Protein AF-A0A822AN18-F1 (afdb_monomer)

Foldseek 3Di:
DDPPPPVQPFDFAADDDLLHGDPCRVDDPDPVVVVVCVVPGDTFRDKDWDWDDDPDPDPPPDPGDTPDIGRDPPPDALRSVLSHVVVVCVVCVVVVHHDPDDDDDPDVRVVVNVCVVVVVCVVPPPDPCVPDPPPDPPPD

Radius of gyration: 19.74 Å; Cα contacts (8 Å, |Δi|>4): 116; chains: 1; bounding box: 41×43×55 Å

Organism: NCBI:txid392032

Solvent-accessible surface area (backbone atoms only — not comparable to full-atom values): 9109 Å² total; per-residue (Å²): 135,84,80,79,81,71,86,69,78,79,40,66,37,60,63,59,60,72,50,32,66,52,80,71,71,92,66,76,93,49,68,67,60,52,52,50,45,73,74,69,53,67,72,14,89,42,71,51,74,44,69,45,76,80,86,69,88,63,86,69,77,84,70,71,41,78,74,47,75,40,33,34,86,79,77,76,50,32,68,22,53,46,43,29,51,53,48,51,51,53,55,34,45,79,70,74,41,82,80,90,77,86,86,78,71,95,46,69,45,56,52,49,25,48,38,65,74,67,40,75,37,77,85,49,62,98,65,65,71,91,76,51,94,68,83,75,78,75,82,126

Sequence (140 aa):
MTVLLTHSFVGLAPPLIDGVPITLHYQTDSFKKLCEWFSTEDRSHLINIHMILPITNMQIALNQLLLSALGTNNKSEAIDIIRRWIWIFKQSSLKKFRIVGFSTDGDPRHMRAMRLVTVFFATLPNIKSNSYTNAFHLKI

Mean predicted aligned error: 11.73 Å

Structure (mmCIF, N/CA/C/O backbone):
data_AF-A0A822AN18-F1
#
_entry.id   AF-A0A822AN18-F1
#
loop_
_atom_site.group_PDB
_atom_site.id
_atom_site.type_symbol
_atom_site.label_atom_id
_atom_site.label_alt_id
_atom_site.label_comp_id
_atom_site.label_asym_id
_atom_site.label_entity_id
_atom_site.label_seq_id
_atom_site.pdbx_PDB_ins_code
_atom_site.Cartn_x
_atom_site.Cartn_y
_atom_site.Cartn_z
_atom_site.occupancy
_atom_site.B_iso_or_equiv
_atom_site.auth_seq_id
_atom_site.auth_comp_id
_atom_site.auth_asym_id
_atom_site.auth_atom_id
_atom_site.pdbx_PDB_model_num
ATOM 1 N N . MET A 1 1 ? 22.254 -6.852 31.339 1.00 36.38 1 MET A N 1
ATOM 2 C CA . MET A 1 1 ? 21.116 -7.452 30.613 1.00 36.38 1 MET A CA 1
ATOM 3 C C . MET A 1 1 ? 20.414 -6.321 29.882 1.00 36.38 1 MET A C 1
ATOM 5 O O . MET A 1 1 ? 19.698 -5.548 30.501 1.00 36.38 1 MET A O 1
ATOM 9 N N . THR A 1 2 ? 20.767 -6.108 28.618 1.00 31.47 2 THR A N 1
ATOM 10 C CA . THR A 1 2 ? 20.357 -4.922 27.857 1.00 31.47 2 THR A CA 1
ATOM 11 C C . THR A 1 2 ? 18.976 -5.180 27.271 1.00 31.47 2 THR A C 1
ATOM 13 O O . THR A 1 2 ? 18.829 -6.022 26.389 1.00 31.47 2 THR A O 1
ATOM 16 N N . VAL A 1 3 ? 17.953 -4.502 27.791 1.00 37.44 3 VAL A N 1
ATOM 17 C CA . VAL A 1 3 ? 16.617 -4.504 27.188 1.00 37.44 3 VAL A CA 1
ATOM 18 C C . VAL A 1 3 ? 16.731 -3.755 25.864 1.00 37.44 3 VAL A C 1
ATOM 20 O O . VAL A 1 3 ? 16.836 -2.531 25.838 1.00 37.44 3 VAL A O 1
ATOM 23 N N . LEU A 1 4 ? 16.762 -4.496 24.756 1.00 35.06 4 LEU A N 1
ATOM 24 C CA . LEU A 1 4 ? 16.508 -3.939 23.434 1.00 35.06 4 LEU A CA 1
ATOM 25 C C . LEU A 1 4 ? 15.062 -3.435 23.435 1.00 35.06 4 LEU A C 1
ATOM 27 O O . LEU A 1 4 ? 14.127 -4.217 23.261 1.00 35.06 4 LEU A O 1
ATOM 31 N N . LEU A 1 5 ? 14.881 -2.131 23.656 1.00 37.47 5 LEU A N 1
ATOM 32 C CA . LEU A 1 5 ? 13.636 -1.425 23.364 1.00 37.47 5 LEU A CA 1
ATOM 33 C C . LEU A 1 5 ? 13.429 -1.461 21.846 1.00 37.47 5 LEU A C 1
ATOM 35 O O . LEU A 1 5 ? 13.756 -0.528 21.111 1.00 37.47 5 LEU A O 1
ATOM 39 N N . THR A 1 6 ? 12.921 -2.590 21.360 1.00 38.66 6 THR A N 1
ATOM 40 C CA . THR A 1 6 ? 12.323 -2.671 20.037 1.00 38.66 6 THR A CA 1
ATOM 41 C C . THR A 1 6 ? 11.062 -1.825 20.104 1.00 38.66 6 THR A C 1
ATOM 43 O O . THR A 1 6 ? 10.053 -2.220 20.684 1.00 38.66 6 THR A O 1
ATOM 46 N N . HIS A 1 7 ? 11.151 -0.612 19.558 1.00 35.25 7 HIS A N 1
ATOM 47 C CA . HIS A 1 7 ? 10.013 0.267 19.325 1.00 35.25 7 HIS A CA 1
ATOM 48 C C . HIS A 1 7 ? 9.125 -0.408 18.272 1.00 35.25 7 HIS A C 1
ATOM 50 O O . HIS A 1 7 ? 9.187 -0.109 17.082 1.00 35.25 7 HIS A O 1
ATOM 56 N N . SER A 1 8 ? 8.380 -1.423 18.698 1.00 41.28 8 SER A N 1
ATOM 57 C CA . SER A 1 8 ? 7.454 -2.159 17.858 1.00 41.28 8 SER A CA 1
ATOM 58 C C . SER A 1 8 ? 6.141 -1.392 17.849 1.00 41.28 8 SER A C 1
ATOM 60 O O . SER A 1 8 ? 5.436 -1.294 18.850 1.00 41.28 8 SER A O 1
ATOM 62 N N . PHE A 1 9 ? 5.818 -0.800 16.703 1.00 43.78 9 PHE A N 1
ATOM 63 C CA . PHE A 1 9 ? 4.482 -0.279 16.458 1.00 43.78 9 PHE A CA 1
ATOM 64 C C . PHE A 1 9 ? 3.549 -1.476 16.252 1.00 43.78 9 PHE A C 1
ATOM 66 O O . PHE A 1 9 ? 3.392 -1.967 15.137 1.00 43.78 9 PHE A O 1
ATOM 73 N N . VAL A 1 10 ? 2.957 -1.981 17.336 1.00 49.12 10 VAL A N 1
ATOM 74 C CA . VAL A 1 10 ? 1.874 -2.968 17.248 1.00 49.12 10 VAL A CA 1
ATOM 75 C C . VAL A 1 10 ? 0.594 -2.217 16.898 1.00 49.12 10 VAL A C 1
ATOM 77 O O . VAL A 1 10 ? -0.101 -1.693 17.764 1.00 49.12 10 VAL A O 1
ATOM 80 N N . GLY A 1 11 ? 0.332 -2.113 15.598 1.00 65.12 11 GLY A N 1
ATOM 81 C CA . GLY A 1 11 ? -0.912 -1.589 15.043 1.00 65.12 11 GLY A CA 1
ATOM 82 C C . GLY A 1 11 ? -1.819 -2.709 14.536 1.00 65.12 11 GLY A C 1
ATOM 83 O O . GLY A 1 11 ? -1.373 -3.826 14.260 1.00 65.12 11 GLY A O 1
ATOM 84 N N . LEU A 1 12 ? -3.102 -2.396 14.383 1.00 72.81 12 LEU A N 1
ATOM 85 C CA . LEU A 1 12 ? -4.047 -3.266 13.687 1.00 72.81 12 LEU A CA 1
ATOM 86 C C . LEU A 1 12 ? -3.803 -3.175 12.174 1.00 72.81 12 LEU A C 1
ATOM 88 O O . LEU A 1 12 ? -3.518 -2.092 11.651 1.00 72.81 12 LEU A O 1
ATOM 92 N N . ALA A 1 13 ? -3.890 -4.299 11.462 1.00 78.94 13 ALA A N 1
ATOM 93 C CA . ALA A 1 13 ? -3.851 -4.284 10.002 1.00 78.94 13 ALA A CA 1
ATOM 94 C C . ALA A 1 13 ? -5.234 -3.868 9.481 1.00 78.94 13 ALA A C 1
ATOM 96 O O . ALA A 1 13 ? -6.183 -4.623 9.675 1.00 78.94 13 ALA A O 1
ATOM 97 N N . PRO A 1 14 ? -5.392 -2.702 8.824 1.00 80.88 14 PRO A N 1
ATOM 98 C CA . PRO A 1 14 ? -6.692 -2.342 8.284 1.00 80.88 14 PRO A CA 1
ATOM 99 C C . PRO A 1 14 ? -7.103 -3.367 7.220 1.00 80.88 14 PRO A C 1
ATOM 101 O O . PRO A 1 14 ? -6.256 -3.784 6.418 1.00 80.88 14 PRO A O 1
ATOM 104 N N . PRO A 1 15 ? -8.389 -3.744 7.153 1.00 83.88 15 PRO A N 1
ATOM 105 C CA . PRO A 1 15 ? -8.880 -4.556 6.057 1.00 83.88 15 PRO A CA 1
ATOM 106 C C . PRO A 1 15 ? -8.597 -3.855 4.730 1.00 83.88 15 PRO A C 1
ATOM 108 O O . PRO A 1 15 ? -8.696 -2.628 4.595 1.00 83.88 15 PRO A O 1
ATOM 111 N N . LEU A 1 16 ? -8.220 -4.665 3.747 1.00 84.19 16 LEU A N 1
ATOM 112 C CA . LEU A 1 16 ? -7.915 -4.215 2.400 1.00 84.19 16 LEU A CA 1
ATOM 113 C C . LEU A 1 16 ? -9.070 -4.605 1.476 1.00 84.19 16 LEU A C 1
ATOM 115 O O . LEU A 1 16 ? -9.471 -5.766 1.452 1.00 84.19 16 LEU A O 1
ATOM 119 N N . ILE A 1 17 ? -9.559 -3.656 0.681 1.00 84.50 17 ILE A N 1
ATOM 120 C CA . ILE A 1 17 ? -10.447 -3.920 -0.455 1.00 84.50 17 ILE A CA 1
ATOM 121 C C . ILE A 1 17 ? -9.617 -3.702 -1.712 1.00 84.50 17 ILE A C 1
ATOM 123 O O . ILE A 1 17 ? -9.085 -2.612 -1.924 1.00 84.50 17 ILE A O 1
ATOM 127 N N . ASP A 1 18 ? -9.458 -4.754 -2.519 1.00 82.56 18 ASP A N 1
ATOM 128 C CA . ASP A 1 18 ? -8.651 -4.718 -3.744 1.00 82.56 18 ASP A CA 1
ATOM 129 C C . ASP A 1 18 ? -7.224 -4.184 -3.508 1.00 82.56 18 ASP A C 1
ATOM 131 O O . ASP A 1 18 ? -6.690 -3.386 -4.275 1.00 82.56 18 ASP A O 1
ATOM 135 N N . GLY A 1 19 ? -6.603 -4.595 -2.400 1.00 80.94 19 GLY A N 1
ATOM 136 C CA . GLY A 1 19 ? -5.254 -4.173 -2.018 1.00 80.94 19 GLY A CA 1
ATOM 137 C C . GLY A 1 19 ? -5.142 -2.760 -1.444 1.00 80.94 19 GLY A C 1
ATOM 138 O O . GLY A 1 19 ? -4.059 -2.388 -0.981 1.00 80.94 19 GLY A O 1
ATOM 139 N N . VAL A 1 20 ? -6.230 -1.991 -1.41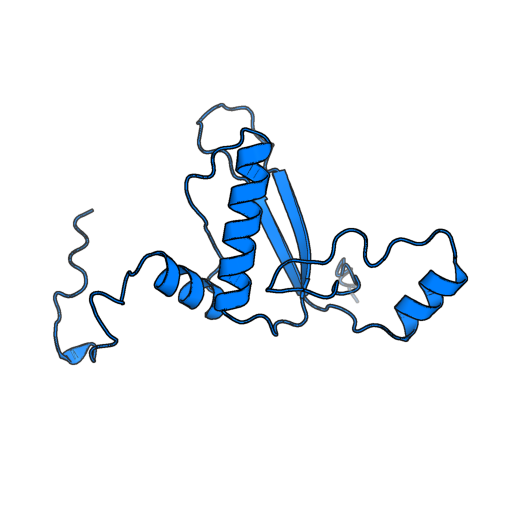3 1.00 85.75 20 VAL A N 1
ATOM 140 C CA . VAL A 1 20 ? -6.285 -0.630 -0.869 1.00 85.75 20 VAL A CA 1
ATOM 141 C C . VAL A 1 20 ? -6.883 -0.666 0.542 1.00 85.75 20 VAL A C 1
ATOM 143 O O . VAL A 1 20 ? -7.902 -1.322 0.752 1.00 85.75 20 VAL A O 1
ATOM 146 N N . PRO A 1 21 ? -6.283 0.018 1.530 1.00 83.19 21 PRO A N 1
ATOM 147 C CA . PRO A 1 21 ? -6.832 0.066 2.882 1.00 83.19 21 PRO A CA 1
ATOM 148 C C . PRO A 1 21 ? -8.172 0.801 2.924 1.00 83.19 21 PRO A C 1
ATOM 150 O O . PRO A 1 21 ? -8.328 1.872 2.329 1.00 83.19 21 PRO A O 1
ATOM 153 N N . ILE A 1 22 ? -9.124 0.261 3.689 1.00 85.50 22 ILE A N 1
ATOM 154 C CA . ILE A 1 22 ? -10.358 0.984 4.000 1.00 85.50 22 ILE A CA 1
ATOM 155 C C . ILE A 1 22 ? -10.001 2.201 4.856 1.00 85.50 22 ILE A C 1
ATOM 157 O O . ILE A 1 22 ? -9.422 2.093 5.939 1.00 85.50 22 ILE A O 1
ATOM 161 N N . THR A 1 23 ? -10.339 3.384 4.349 1.00 78.88 23 THR A N 1
ATOM 162 C CA . THR A 1 23 ? -10.059 4.649 5.031 1.00 78.88 23 THR A CA 1
ATOM 163 C C . THR A 1 23 ? -10.909 4.749 6.297 1.00 78.88 23 THR A C 1
ATOM 165 O O . THR A 1 23 ? -12.097 4.447 6.257 1.00 78.88 23 THR A O 1
ATOM 168 N N . LEU A 1 24 ? -10.297 5.165 7.412 1.00 78.31 24 LEU A N 1
ATOM 169 C CA . LEU A 1 24 ? -10.965 5.369 8.708 1.00 78.31 24 LEU A CA 1
ATOM 170 C C . LEU A 1 24 ? -11.625 4.109 9.304 1.00 78.31 24 LEU A C 1
ATOM 172 O O . LEU A 1 24 ? -12.540 4.218 10.114 1.00 78.31 24 LEU A O 1
ATOM 176 N N . HIS A 1 25 ? -11.146 2.910 8.949 1.00 84.00 25 HIS A N 1
ATOM 177 C CA . HIS A 1 25 ? -11.724 1.661 9.456 1.00 84.00 25 HIS A CA 1
ATOM 178 C C . HIS A 1 25 ? -11.708 1.570 10.994 1.00 84.00 25 HIS A C 1
ATOM 180 O O . HIS A 1 25 ? -12.728 1.272 11.612 1.00 84.00 25 HIS A O 1
ATOM 186 N N . TYR A 1 26 ? -10.575 1.909 11.615 1.00 82.25 26 TYR A N 1
ATOM 187 C CA . TYR A 1 26 ? -10.420 1.942 13.072 1.00 82.25 26 TYR A CA 1
ATOM 188 C C . TYR A 1 26 ? -10.654 3.348 13.651 1.00 82.25 26 TYR A C 1
ATOM 190 O O . TYR A 1 26 ? -9.857 3.838 14.449 1.00 82.25 26 TYR A O 1
ATOM 198 N N . GLN A 1 27 ? -11.729 4.027 13.238 1.00 85.81 27 GLN A N 1
ATOM 199 C CA . GLN A 1 27 ? -12.151 5.293 13.845 1.00 85.81 27 GLN A CA 1
ATOM 200 C C . GLN A 1 27 ? -13.286 5.060 14.851 1.00 85.81 2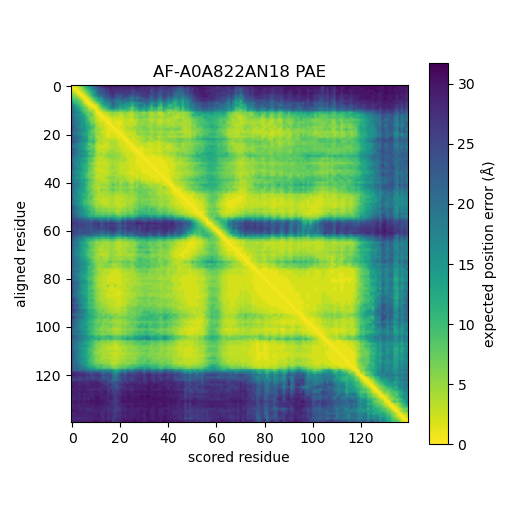7 GLN A C 1
ATOM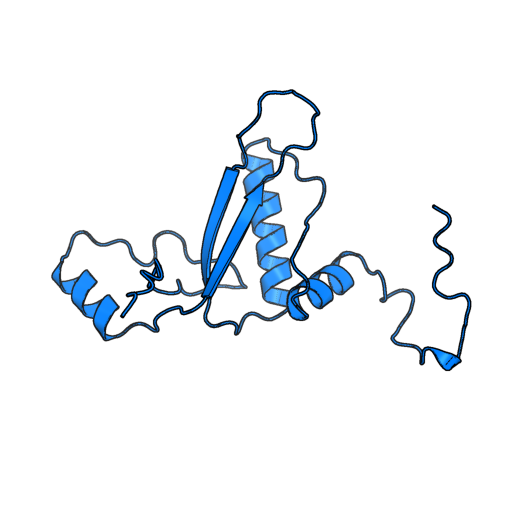 202 O O . GLN A 1 27 ? -14.337 4.507 14.522 1.00 85.81 27 GLN A O 1
ATOM 207 N N . THR A 1 28 ? -13.071 5.483 16.094 1.00 85.44 28 THR A N 1
ATOM 208 C CA . THR A 1 28 ? -14.060 5.402 17.173 1.00 85.44 28 THR A CA 1
ATOM 209 C C . THR A 1 28 ? -13.824 6.512 18.188 1.00 85.44 28 THR A C 1
ATOM 211 O O . THR A 1 28 ? -12.685 6.910 18.418 1.00 85.44 28 THR A O 1
ATOM 214 N N . ASP A 1 29 ? -14.896 6.981 18.811 1.00 90.56 29 ASP A N 1
ATOM 215 C CA . ASP A 1 29 ? -14.903 7.824 20.010 1.00 90.56 29 ASP A CA 1
ATOM 216 C C . ASP A 1 29 ? -15.128 7.003 21.299 1.00 90.56 29 ASP A C 1
ATOM 218 O O . ASP A 1 29 ? -14.986 7.509 22.409 1.00 90.56 29 ASP A O 1
ATOM 222 N N . SER A 1 30 ? -15.436 5.709 21.164 1.00 93.50 30 SER A N 1
ATOM 223 C CA . SER A 1 30 ? -15.678 4.788 22.275 1.00 93.50 30 SER A CA 1
ATOM 224 C C . SER A 1 30 ? -14.425 4.010 22.669 1.00 93.50 30 SER A C 1
ATOM 226 O O . SER A 1 30 ? -13.904 3.206 21.888 1.00 93.50 30 SER A O 1
ATOM 228 N N . PHE A 1 31 ? -14.006 4.168 23.929 1.00 90.06 31 PHE A N 1
ATOM 229 C CA . PHE A 1 31 ? -12.935 3.370 24.531 1.00 90.06 31 PHE A CA 1
ATOM 230 C C . PHE A 1 31 ? -13.268 1.872 24.556 1.00 90.06 31 PHE A C 1
ATOM 232 O O . PHE A 1 31 ? -12.406 1.041 24.290 1.00 90.06 31 PHE A O 1
ATOM 239 N N . LYS A 1 32 ? -14.536 1.511 24.793 1.00 93.44 32 LYS A N 1
ATOM 240 C CA . LYS A 1 32 ? -14.974 0.107 24.789 1.00 93.44 32 LYS A CA 1
ATOM 241 C C . LYS A 1 32 ? -14.719 -0.549 23.429 1.00 93.44 32 LYS A C 1
ATOM 243 O O . LYS A 1 32 ? -14.158 -1.637 23.375 1.00 93.44 32 LYS A O 1
ATOM 248 N N . LYS A 1 33 ? -15.066 0.145 22.342 1.00 88.25 33 LYS A N 1
ATOM 249 C CA . LYS A 1 33 ? -14.849 -0.341 20.972 1.00 88.25 33 LYS A CA 1
ATOM 250 C C . LYS A 1 33 ? -13.357 -0.479 20.644 1.00 88.25 33 LYS A C 1
ATOM 252 O O . LYS A 1 33 ? -12.957 -1.432 19.985 1.00 88.25 33 LYS A O 1
ATOM 257 N N . LEU A 1 34 ? -12.525 0.434 21.152 1.00 86.44 34 LEU A N 1
ATOM 258 C CA . LEU A 1 34 ? -11.069 0.333 21.037 1.00 86.44 34 LEU A CA 1
ATOM 259 C C . LEU A 1 34 ? -10.530 -0.930 21.733 1.00 86.44 34 LEU A C 1
ATOM 261 O O . LEU A 1 34 ? -9.713 -1.641 21.149 1.00 86.44 34 LEU A O 1
ATOM 265 N N . CYS A 1 35 ? -10.998 -1.227 22.951 1.00 88.75 35 CYS A N 1
ATOM 266 C CA . CYS A 1 35 ? -10.629 -2.453 23.664 1.00 88.75 35 CYS A CA 1
ATOM 267 C C . CYS A 1 35 ? -11.075 -3.708 22.910 1.00 88.75 35 CYS A C 1
ATOM 269 O O . CYS A 1 35 ? -10.288 -4.642 22.777 1.00 88.75 35 CYS A O 1
ATOM 271 N N . GLU A 1 36 ? -12.304 -3.716 22.386 1.00 90.56 36 GLU A N 1
ATOM 272 C CA . GLU A 1 36 ? -12.827 -4.827 21.585 1.00 90.56 36 GLU A CA 1
ATOM 273 C C . GLU A 1 36 ? -11.923 -5.113 20.382 1.00 90.56 36 GLU A C 1
ATOM 275 O O . GLU A 1 36 ? -11.480 -6.250 20.216 1.00 90.56 36 GLU A O 1
ATOM 280 N N . TRP A 1 37 ? -11.562 -4.092 19.598 1.00 88.50 37 TRP A N 1
ATOM 281 C CA . TRP A 1 37 ? -10.644 -4.259 18.470 1.00 88.50 37 TRP A CA 1
ATOM 282 C C . TRP A 1 37 ? -9.283 -4.801 18.899 1.00 88.50 37 TRP A C 1
ATOM 284 O O . TRP A 1 37 ? -8.770 -5.734 18.294 1.00 88.50 37 TRP A O 1
ATOM 294 N N . PHE A 1 38 ? -8.708 -4.279 19.981 1.00 85.88 38 PHE A N 1
ATOM 295 C CA . PHE A 1 38 ? -7.389 -4.717 20.442 1.00 85.88 38 PHE A CA 1
ATOM 296 C C . PHE A 1 38 ? -7.350 -6.183 20.914 1.00 85.88 38 PHE A C 1
ATOM 298 O O . PHE A 1 38 ? -6.282 -6.812 20.933 1.00 85.88 38 PHE A O 1
ATOM 305 N N . SER A 1 39 ? -8.506 -6.717 21.315 1.00 87.50 39 SER A N 1
ATOM 306 C CA . SER A 1 39 ? -8.676 -8.101 21.760 1.00 87.50 39 SER A CA 1
ATOM 307 C C . SER A 1 39 ? -9.080 -9.066 20.646 1.00 87.50 39 SER A C 1
ATOM 309 O O . SER A 1 39 ? -8.844 -10.261 20.799 1.00 87.50 39 SER A O 1
ATOM 311 N N . THR A 1 40 ? -9.701 -8.582 19.569 1.00 87.50 40 THR A N 1
ATOM 312 C CA . THR A 1 40 ? -10.333 -9.439 18.546 1.00 87.50 40 THR A CA 1
ATOM 313 C C . THR A 1 40 ? -9.671 -9.367 17.175 1.00 87.50 40 THR A C 1
ATOM 315 O O . THR A 1 40 ? -9.722 -10.345 16.435 1.00 87.50 40 THR A O 1
ATOM 318 N N . GLU A 1 41 ? -9.043 -8.245 16.834 1.00 86.06 41 GLU A N 1
ATOM 319 C CA . GLU A 1 41 ? -8.454 -8.026 15.515 1.00 86.06 41 GLU A CA 1
ATOM 320 C C . GLU A 1 41 ? -7.049 -8.631 15.409 1.00 86.06 41 GLU A C 1
ATOM 322 O O . GLU A 1 41 ? -6.262 -8.633 16.365 1.00 86.06 41 GLU A O 1
ATOM 327 N N . ASP A 1 42 ? -6.705 -9.090 14.204 1.00 78.81 42 ASP A N 1
ATOM 328 C CA . ASP A 1 42 ? -5.376 -9.613 13.908 1.00 78.81 42 ASP A CA 1
ATOM 329 C C . ASP A 1 42 ? -4.322 -8.506 14.045 1.00 78.81 42 ASP A C 1
ATOM 331 O O . ASP A 1 42 ? -4.338 -7.472 13.364 1.00 78.81 42 ASP A O 1
ATOM 335 N N . ARG A 1 43 ? -3.343 -8.751 14.917 1.00 81.00 43 ARG A N 1
ATOM 336 C CA . ARG A 1 43 ? -2.217 -7.837 15.102 1.00 81.00 43 ARG A CA 1
ATOM 337 C C . ARG A 1 43 ? -1.280 -7.922 13.913 1.00 81.00 43 ARG A C 1
ATOM 339 O O . ARG A 1 43 ? -0.846 -9.000 13.506 1.00 81.00 43 ARG A O 1
ATOM 346 N N . SER A 1 44 ? -0.912 -6.761 13.390 1.00 81.06 44 SER A N 1
ATOM 347 C CA . SER A 1 44 ? 0.093 -6.696 12.348 1.00 81.06 44 SER A CA 1
ATOM 348 C C . SER A 1 44 ? 1.493 -6.768 12.940 1.00 81.06 44 SER A C 1
ATOM 350 O O . SER A 1 44 ? 1.853 -5.955 13.788 1.00 81.06 44 SER A O 1
ATOM 352 N N . HIS A 1 45 ? 2.310 -7.698 12.449 1.00 81.69 45 HIS A N 1
ATOM 353 C CA . HIS A 1 45 ? 3.730 -7.783 12.812 1.00 81.69 45 HIS A CA 1
ATOM 354 C C . HIS A 1 45 ? 4.647 -7.040 11.837 1.00 81.69 45 HIS A C 1
ATOM 356 O O . HIS A 1 45 ? 5.812 -6.804 12.144 1.00 81.69 45 HIS A O 1
ATOM 362 N N . LEU A 1 46 ? 4.128 -6.671 10.664 1.00 83.62 46 LEU A N 1
ATOM 363 C CA . LEU A 1 46 ? 4.851 -5.931 9.637 1.00 83.62 46 LEU A CA 1
ATOM 364 C C . LEU A 1 46 ? 4.093 -4.657 9.279 1.00 83.62 46 LEU A C 1
ATOM 366 O O . LEU A 1 46 ? 2.870 -4.586 9.406 1.00 83.62 46 LEU A O 1
ATOM 370 N N . ILE A 1 47 ? 4.816 -3.654 8.796 1.00 84.44 47 ILE A N 1
ATOM 371 C CA . ILE A 1 47 ? 4.235 -2.414 8.290 1.00 84.44 47 ILE A CA 1
ATOM 372 C C . ILE A 1 47 ? 4.737 -2.221 6.866 1.00 84.44 47 ILE A C 1
ATOM 374 O O . ILE A 1 47 ? 5.938 -2.263 6.613 1.00 84.44 47 ILE A O 1
ATOM 378 N N . ASN A 1 48 ? 3.814 -2.008 5.934 1.00 85.50 48 ASN A N 1
ATOM 379 C CA . ASN A 1 48 ? 4.139 -1.555 4.593 1.00 85.50 48 ASN A CA 1
ATOM 380 C C . ASN A 1 48 ? 4.113 -0.021 4.572 1.00 85.50 48 ASN A C 1
ATOM 382 O O . ASN A 1 48 ? 3.082 0.589 4.873 1.00 85.50 48 ASN A O 1
ATOM 386 N N . ILE A 1 49 ? 5.255 0.583 4.252 1.00 87.19 49 ILE A N 1
ATOM 387 C CA . ILE A 1 49 ? 5.465 2.029 4.249 1.00 87.19 49 ILE A CA 1
ATOM 388 C C . ILE A 1 49 ? 5.621 2.494 2.803 1.00 87.19 49 ILE A C 1
ATOM 390 O O . ILE A 1 49 ? 6.507 2.039 2.084 1.00 87.19 49 ILE A O 1
ATOM 394 N N . HIS A 1 50 ? 4.799 3.458 2.396 1.00 87.81 50 HIS A N 1
ATOM 395 C CA . HIS A 1 50 ? 4.918 4.129 1.107 1.00 87.81 50 HIS A CA 1
ATOM 396 C C . HIS A 1 50 ? 5.355 5.574 1.335 1.00 87.81 50 HIS A C 1
ATOM 398 O O . HIS A 1 50 ? 4.691 6.325 2.054 1.00 87.81 50 HIS A O 1
ATOM 404 N N . MET A 1 51 ? 6.449 5.977 0.694 1.00 88.88 51 MET A N 1
ATOM 405 C CA . MET A 1 51 ? 7.011 7.324 0.801 1.00 88.88 51 MET A CA 1
ATOM 406 C C . MET A 1 51 ? 7.126 7.971 -0.579 1.00 88.88 51 MET A C 1
ATOM 408 O O . MET A 1 51 ? 7.331 7.281 -1.577 1.00 88.88 51 MET A O 1
ATOM 412 N N . ILE A 1 52 ? 7.020 9.299 -0.633 1.00 86.06 52 ILE A N 1
ATOM 413 C CA . ILE A 1 52 ? 7.413 10.088 -1.804 1.00 86.06 52 ILE A CA 1
ATOM 414 C C . ILE A 1 52 ? 8.836 10.577 -1.602 1.00 86.06 52 ILE A C 1
ATOM 416 O O . ILE A 1 52 ? 9.140 11.243 -0.612 1.00 86.06 52 ILE A O 1
ATOM 420 N N . LEU A 1 53 ? 9.667 10.300 -2.602 1.00 85.62 53 LEU A N 1
ATOM 421 C CA . LEU A 1 53 ? 10.989 10.882 -2.743 1.00 85.62 53 LEU A CA 1
ATOM 422 C C . LEU A 1 53 ? 10.968 11.916 -3.886 1.00 85.62 53 LEU A C 1
ATOM 424 O O . LEU A 1 53 ? 10.711 11.538 -5.032 1.00 85.62 53 LEU A O 1
ATOM 428 N N . PRO A 1 54 ? 11.202 13.212 -3.606 1.00 82.75 54 PRO A N 1
ATOM 429 C CA . PRO A 1 54 ? 11.361 14.228 -4.645 1.00 82.75 54 PRO A CA 1
ATOM 430 C C . PRO A 1 54 ? 12.593 13.955 -5.524 1.00 82.75 54 PRO A C 1
ATOM 432 O O . PRO A 1 54 ? 13.618 13.500 -5.029 1.00 82.75 54 PRO A O 1
ATOM 435 N N . ILE A 1 55 ? 12.505 14.263 -6.823 1.00 77.06 55 ILE A N 1
ATOM 436 C CA . ILE A 1 55 ? 13.584 14.010 -7.807 1.00 77.06 55 ILE A CA 1
ATOM 437 C C . ILE A 1 55 ? 14.404 15.271 -8.109 1.00 77.06 55 ILE A C 1
ATOM 439 O O . ILE A 1 55 ? 15.515 15.201 -8.625 1.00 77.06 55 ILE A O 1
ATOM 443 N N . THR A 1 56 ? 13.879 16.450 -7.787 1.00 71.19 56 THR A N 1
ATOM 444 C CA . THR A 1 56 ? 14.596 17.712 -7.978 1.00 71.19 56 THR A CA 1
ATOM 445 C C . THR A 1 56 ? 15.706 17.886 -6.944 1.00 71.19 56 THR A C 1
ATOM 447 O O . THR A 1 56 ? 15.438 17.839 -5.748 1.00 71.19 56 THR A O 1
ATOM 450 N N . ASN A 1 57 ? 16.913 18.209 -7.424 1.00 58.84 57 ASN A N 1
ATOM 451 C CA . ASN A 1 57 ? 18.135 18.554 -6.673 1.00 58.84 57 ASN A CA 1
ATOM 452 C C . ASN A 1 57 ? 18.038 19.823 -5.798 1.00 58.84 57 ASN A C 1
ATOM 454 O O . ASN A 1 57 ? 19.059 20.425 -5.464 1.00 58.84 57 ASN A O 1
ATOM 458 N N . MET A 1 58 ? 16.839 20.279 -5.429 1.00 57.34 58 MET A N 1
ATOM 459 C CA . MET A 1 58 ? 16.751 21.381 -4.481 1.00 57.34 58 MET A CA 1
ATOM 460 C C . MET A 1 58 ? 17.264 20.883 -3.134 1.00 57.34 58 MET A C 1
ATOM 462 O O . MET A 1 58 ? 16.661 20.007 -2.523 1.00 57.34 58 MET A O 1
ATOM 466 N N . GLN A 1 59 ? 18.369 21.480 -2.680 1.00 49.78 59 GLN A N 1
ATOM 467 C CA . GLN A 1 59 ? 19.023 21.321 -1.373 1.00 49.78 59 GLN A CA 1
ATOM 468 C C . GLN A 1 59 ? 18.116 21.667 -0.173 1.00 49.78 59 GLN A C 1
ATOM 470 O O . GLN A 1 59 ? 18.599 21.910 0.930 1.00 49.78 59 GLN A O 1
ATOM 475 N N . ILE A 1 60 ? 16.796 21.658 -0.355 1.00 54.94 60 ILE A N 1
ATOM 476 C CA . ILE A 1 60 ? 15.830 21.510 0.723 1.00 54.94 60 ILE A CA 1
ATOM 477 C C . ILE A 1 60 ? 15.888 20.036 1.119 1.00 54.94 60 ILE A C 1
ATOM 479 O O . ILE A 1 60 ? 15.073 19.202 0.721 1.00 54.94 60 ILE A O 1
ATOM 483 N N . ALA A 1 61 ? 16.942 19.711 1.860 1.00 49.78 61 ALA A N 1
ATOM 484 C CA . ALA A 1 61 ? 17.022 18.483 2.612 1.00 49.78 61 ALA A CA 1
ATOM 485 C C . ALA A 1 61 ? 15.691 18.282 3.367 1.00 49.78 61 ALA A C 1
ATOM 487 O O . ALA A 1 61 ? 15.141 19.238 3.908 1.00 49.78 61 ALA A O 1
ATOM 488 N N . LEU A 1 62 ? 15.222 17.032 3.434 1.00 52.34 62 LEU A N 1
ATOM 489 C CA . LEU A 1 62 ? 14.312 16.525 4.478 1.00 52.34 62 LEU A CA 1
ATOM 490 C C . LEU A 1 62 ? 12.794 16.486 4.261 1.00 52.34 62 LEU A C 1
ATOM 492 O O . LEU A 1 62 ? 12.096 16.268 5.241 1.00 52.34 62 LEU A O 1
ATOM 496 N N . ASN A 1 63 ? 12.243 16.522 3.047 1.00 61.59 63 ASN A N 1
ATOM 497 C CA . ASN A 1 63 ? 10.802 16.239 2.901 1.00 61.59 63 ASN A CA 1
ATOM 498 C C . ASN A 1 63 ? 10.525 14.929 2.155 1.00 61.59 63 ASN A C 1
ATOM 500 O O . ASN A 1 63 ? 9.810 14.906 1.153 1.00 61.59 63 ASN A O 1
ATOM 504 N N . GLN A 1 64 ? 11.078 13.820 2.664 1.00 71.19 64 GLN A N 1
ATOM 505 C CA . GLN A 1 64 ? 10.494 12.504 2.391 1.00 71.19 64 GLN A CA 1
ATOM 506 C C . GLN A 1 64 ? 9.101 12.493 3.019 1.00 71.19 64 GLN A C 1
ATOM 508 O O . GLN A 1 64 ? 8.957 12.555 4.239 1.00 71.19 64 GLN A O 1
ATOM 513 N N . LEU A 1 65 ? 8.069 12.481 2.181 1.00 81.06 65 LEU A N 1
ATOM 514 C CA . LEU A 1 65 ? 6.696 12.524 2.662 1.00 81.06 65 LEU A CA 1
ATOM 515 C C . LEU A 1 65 ? 6.181 11.099 2.822 1.00 81.06 65 LEU A C 1
ATOM 517 O O . LEU A 1 65 ? 6.089 10.355 1.843 1.00 81.06 65 LEU A O 1
ATOM 521 N N . LEU A 1 66 ? 5.795 10.735 4.043 1.00 85.00 66 LEU A N 1
ATOM 522 C CA . LEU A 1 66 ? 5.036 9.515 4.280 1.00 85.00 66 LEU A CA 1
ATOM 523 C C . LEU A 1 66 ? 3.660 9.647 3.615 1.00 85.00 66 LEU A C 1
ATOM 525 O O . LEU A 1 66 ? 2.848 10.480 4.011 1.00 85.00 66 LEU A O 1
ATOM 529 N N . LEU A 1 67 ? 3.389 8.816 2.608 1.00 82.75 67 LEU A N 1
ATOM 530 C CA . LEU A 1 67 ? 2.072 8.744 1.971 1.00 82.75 67 LEU A CA 1
ATOM 531 C C . LEU A 1 67 ? 1.108 7.879 2.768 1.00 82.75 67 LEU A C 1
ATOM 533 O O . LEU A 1 67 ? -0.065 8.211 2.912 1.00 82.75 67 LEU A O 1
ATOM 537 N N . SER A 1 68 ? 1.592 6.718 3.201 1.00 82.81 68 SER A N 1
ATOM 538 C CA . SER A 1 68 ? 0.811 5.765 3.980 1.00 82.81 68 SER A CA 1
ATOM 539 C C . SER A 1 68 ? 1.731 4.787 4.696 1.00 82.81 68 SER A C 1
ATOM 541 O O . SER A 1 68 ? 2.762 4.385 4.159 1.00 82.81 68 SER A O 1
ATOM 543 N N . ALA A 1 69 ? 1.323 4.385 5.894 1.00 84.00 69 ALA A N 1
ATOM 544 C CA . ALA A 1 69 ? 1.888 3.269 6.633 1.00 84.00 69 ALA A CA 1
ATOM 545 C C . ALA A 1 69 ? 0.728 2.353 7.017 1.00 84.00 69 ALA A C 1
ATOM 547 O O . ALA A 1 69 ? -0.255 2.811 7.598 1.00 84.00 69 ALA A O 1
ATOM 548 N N . LEU A 1 70 ? 0.810 1.084 6.632 1.00 82.94 70 LEU A N 1
ATOM 549 C CA . LEU A 1 70 ? -0.284 0.130 6.777 1.00 82.94 70 LEU A CA 1
ATOM 550 C C . LEU A 1 70 ? 0.244 -1.136 7.430 1.00 82.94 70 LEU A C 1
ATOM 552 O O . LEU A 1 70 ? 1.228 -1.703 6.956 1.00 82.94 70 LEU A O 1
ATOM 556 N N . GLY A 1 71 ? -0.435 -1.606 8.475 1.00 83.56 71 GLY A N 1
ATOM 557 C CA . GLY A 1 71 ? -0.209 -2.957 8.967 1.00 83.56 71 GLY A CA 1
ATOM 558 C C . GLY A 1 71 ? -0.482 -3.973 7.854 1.00 83.56 71 GLY A C 1
ATOM 559 O O . GLY A 1 71 ? -1.451 -3.842 7.108 1.00 83.56 71 GLY A O 1
ATOM 560 N N . THR A 1 72 ? 0.389 -4.966 7.713 1.00 82.69 72 THR A N 1
ATOM 561 C CA . THR A 1 72 ? 0.218 -6.084 6.796 1.00 82.69 72 THR A CA 1
ATOM 562 C C . THR A 1 72 ? 0.510 -7.412 7.486 1.00 82.69 72 THR A C 1
ATOM 564 O O . THR A 1 72 ? 1.513 -7.584 8.176 1.00 82.69 72 THR A O 1
ATOM 567 N N . ASN A 1 73 ? -0.348 -8.394 7.223 1.00 81.88 73 ASN A N 1
ATOM 568 C CA . ASN A 1 73 ? -0.126 -9.800 7.564 1.00 81.88 73 ASN A CA 1
ATOM 569 C C . 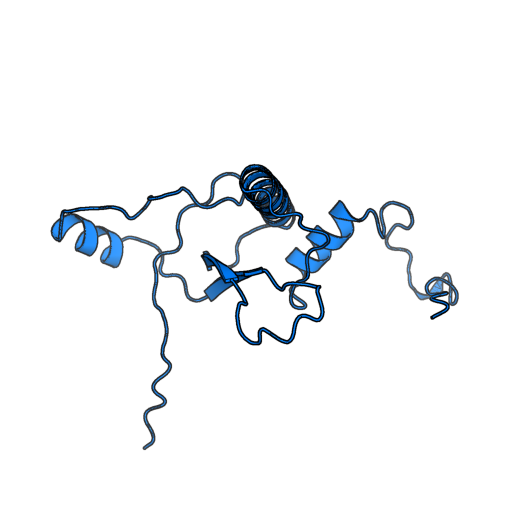ASN A 1 73 ? 0.648 -10.552 6.468 1.00 81.88 73 ASN A C 1
ATOM 571 O O . ASN A 1 73 ? 0.714 -11.779 6.478 1.00 81.88 73 ASN A O 1
ATOM 575 N N . ASN A 1 74 ? 1.211 -9.817 5.505 1.00 77.69 74 ASN A N 1
ATOM 576 C CA . ASN A 1 74 ? 1.997 -10.358 4.411 1.00 77.69 74 ASN A CA 1
ATOM 577 C C . ASN A 1 74 ? 1.220 -11.294 3.464 1.00 77.69 74 ASN A C 1
ATOM 579 O O . ASN A 1 74 ? 1.840 -12.113 2.793 1.00 77.69 74 ASN A O 1
ATOM 583 N N . LYS A 1 75 ? -0.112 -11.179 3.382 1.00 82.81 75 LYS A N 1
ATOM 584 C CA . LYS A 1 75 ? -0.952 -12.000 2.487 1.00 82.81 75 LYS A CA 1
ATOM 585 C C . LYS A 1 75 ? -1.348 -11.305 1.176 1.00 82.81 75 LYS A C 1
ATOM 587 O O . LYS A 1 75 ? -2.087 -11.883 0.393 1.00 82.81 75 LYS A O 1
ATOM 592 N N . SER A 1 76 ? -0.901 -10.067 0.937 1.00 83.81 76 SER A N 1
ATOM 593 C CA . SER A 1 76 ? -1.213 -9.350 -0.310 1.00 83.81 76 SER A CA 1
ATOM 594 C C . SER A 1 76 ? -0.552 -10.015 -1.515 1.00 83.81 76 SER A C 1
ATOM 596 O O . SER A 1 76 ? 0.654 -10.269 -1.492 1.00 83.81 76 SER A O 1
ATOM 598 N N . GLU A 1 77 ? -1.316 -10.208 -2.586 1.00 89.69 77 GLU A N 1
ATOM 599 C CA . GLU A 1 77 ? -0.810 -10.725 -3.853 1.00 89.69 77 GLU A CA 1
ATOM 600 C C . GLU A 1 77 ? -0.265 -9.603 -4.746 1.00 89.69 77 GLU A C 1
ATOM 602 O O . GLU A 1 77 ? -0.495 -8.410 -4.525 1.00 89.69 77 GLU A O 1
ATOM 607 N N . ALA A 1 78 ? 0.445 -9.978 -5.813 1.00 89.56 78 ALA A N 1
ATOM 608 C CA . ALA A 1 78 ? 0.989 -9.007 -6.766 1.00 89.56 78 ALA A CA 1
ATOM 609 C C . ALA A 1 78 ? -0.101 -8.095 -7.363 1.00 89.56 78 ALA A C 1
ATOM 611 O O . ALA A 1 78 ? 0.132 -6.905 -7.556 1.00 89.56 78 ALA A O 1
ATOM 612 N N . ILE A 1 79 ? -1.303 -8.623 -7.614 1.00 88.19 79 ILE A N 1
ATOM 613 C CA . ILE A 1 79 ? -2.420 -7.834 -8.150 1.00 88.19 79 ILE A CA 1
ATOM 614 C C . ILE A 1 79 ? -2.911 -6.764 -7.164 1.00 88.19 79 ILE A C 1
ATOM 616 O O . ILE A 1 79 ? -3.223 -5.648 -7.578 1.00 88.19 79 ILE A O 1
ATOM 620 N N . ASP A 1 80 ? -2.913 -7.065 -5.865 1.00 89.38 80 ASP A N 1
ATOM 621 C CA . ASP A 1 80 ? -3.300 -6.128 -4.807 1.00 89.38 80 ASP A CA 1
ATOM 622 C C . ASP A 1 80 ? -2.300 -4.975 -4.704 1.00 89.38 80 ASP A C 1
ATOM 624 O O . ASP A 1 80 ? -2.679 -3.816 -4.536 1.00 89.38 80 ASP A O 1
ATOM 628 N N . ILE A 1 81 ? -1.010 -5.283 -4.866 1.00 89.75 81 ILE A N 1
ATOM 629 C CA . ILE A 1 81 ? 0.063 -4.284 -4.919 1.00 89.75 81 ILE A CA 1
ATOM 630 C C . ILE A 1 81 ? -0.138 -3.349 -6.120 1.00 89.75 81 ILE A C 1
ATOM 632 O O . ILE A 1 81 ? -0.081 -2.130 -5.963 1.00 89.75 81 ILE A O 1
ATOM 636 N N . ILE A 1 82 ? -0.440 -3.894 -7.304 1.00 89.75 82 ILE A N 1
ATOM 637 C CA . ILE A 1 82 ? -0.692 -3.098 -8.518 1.00 89.75 82 ILE A CA 1
ATOM 638 C C . ILE A 1 82 ? -1.893 -2.171 -8.323 1.00 89.75 82 ILE A C 1
ATOM 640 O O . ILE A 1 82 ? -1.811 -0.975 -8.607 1.00 89.75 82 ILE A O 1
ATOM 644 N N . ARG A 1 83 ? -3.006 -2.701 -7.807 1.00 88.62 83 ARG A N 1
ATOM 645 C CA . ARG A 1 83 ? -4.217 -1.918 -7.516 1.00 88.62 83 ARG A CA 1
ATOM 646 C C . ARG A 1 83 ? -3.923 -0.779 -6.543 1.00 88.62 83 ARG A C 1
ATOM 648 O O . ARG A 1 83 ? -4.355 0.352 -6.771 1.00 88.62 83 ARG A O 1
ATOM 655 N N . ARG A 1 84 ? -3.103 -1.038 -5.521 1.00 88.94 84 ARG A N 1
ATOM 656 C CA . ARG A 1 84 ? -2.621 -0.009 -4.595 1.00 88.94 84 ARG A CA 1
ATOM 657 C C . ARG A 1 84 ? -1.782 1.058 -5.292 1.00 88.94 84 ARG A C 1
ATOM 659 O O . ARG A 1 84 ? -2.011 2.239 -5.050 1.00 88.94 84 ARG A O 1
ATOM 666 N N . TRP A 1 85 ? -0.850 0.688 -6.169 1.00 89.50 85 TRP A N 1
ATOM 667 C CA . TRP A 1 85 ? -0.057 1.664 -6.928 1.00 89.50 85 TRP A CA 1
ATOM 668 C C .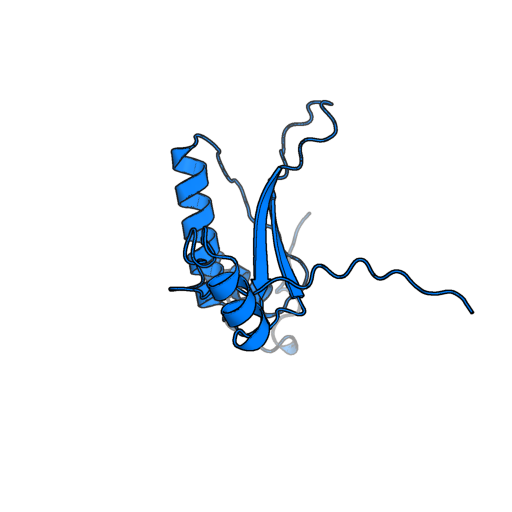 TRP A 1 85 ? -0.922 2.536 -7.836 1.00 89.50 85 TRP A C 1
ATOM 670 O O . TRP A 1 85 ? -0.735 3.750 -7.860 1.00 89.50 85 TRP A O 1
ATOM 680 N N . ILE A 1 86 ? -1.910 1.950 -8.521 1.00 88.19 86 ILE A N 1
ATOM 681 C CA . ILE A 1 86 ? -2.884 2.696 -9.334 1.00 88.19 86 ILE A CA 1
ATOM 682 C C . ILE A 1 86 ? -3.662 3.685 -8.461 1.00 88.19 86 ILE A C 1
ATOM 684 O O . ILE A 1 86 ? -3.833 4.847 -8.837 1.00 88.19 86 ILE A O 1
ATOM 688 N N . TRP A 1 87 ? -4.108 3.251 -7.280 1.00 88.38 87 TRP A N 1
ATOM 689 C CA . TRP A 1 87 ? -4.801 4.123 -6.338 1.00 88.38 87 TRP A CA 1
ATOM 690 C C . TRP A 1 87 ? -3.907 5.276 -5.866 1.00 88.38 87 TRP A C 1
ATOM 692 O O . TRP A 1 87 ? -4.327 6.430 -5.953 1.00 88.38 87 TRP A O 1
ATOM 702 N N . ILE A 1 88 ? -2.666 4.993 -5.447 1.00 87.56 88 ILE A N 1
ATOM 703 C CA . ILE A 1 88 ? -1.686 6.014 -5.038 1.00 87.56 88 ILE A CA 1
ATOM 704 C C . ILE A 1 88 ? -1.465 7.010 -6.180 1.00 87.56 88 ILE A C 1
ATOM 706 O O . ILE A 1 88 ? -1.579 8.215 -5.974 1.00 87.56 88 ILE A O 1
ATOM 710 N N . PHE A 1 89 ? -1.231 6.515 -7.397 1.00 87.81 89 PHE A N 1
ATOM 711 C CA . PHE A 1 89 ? -1.049 7.340 -8.588 1.00 87.81 89 PHE A CA 1
ATOM 712 C C . PHE A 1 89 ? -2.234 8.282 -8.828 1.00 87.81 89 PHE A C 1
ATOM 714 O O . PHE A 1 89 ? -2.048 9.489 -8.998 1.00 87.81 89 PHE A O 1
ATOM 721 N N . LYS A 1 90 ? -3.462 7.753 -8.771 1.00 85.38 90 LYS A N 1
ATOM 722 C CA . LYS A 1 90 ? -4.691 8.537 -8.943 1.00 85.38 90 LYS A CA 1
ATOM 723 C C . LYS A 1 90 ? -4.838 9.606 -7.856 1.00 85.38 90 LYS A C 1
ATOM 725 O O . LYS A 1 90 ? -5.112 10.760 -8.176 1.00 85.38 90 LYS A O 1
ATOM 730 N N . GLN A 1 91 ? -4.624 9.252 -6.588 1.00 86.50 91 GLN A N 1
ATOM 731 C CA . GLN A 1 91 ? -4.731 10.190 -5.464 1.00 86.50 91 GLN A CA 1
ATOM 732 C C . GLN A 1 91 ? -3.664 11.289 -5.509 1.00 86.50 91 GLN A C 1
ATOM 734 O O . GLN A 1 91 ? -3.960 12.450 -5.224 1.00 86.50 91 GLN A O 1
ATOM 739 N N . SER A 1 92 ? -2.434 10.953 -5.898 1.00 85.00 92 SER A N 1
ATOM 740 C CA . SER A 1 92 ? -1.360 11.928 -6.092 1.00 85.00 92 SER A CA 1
ATOM 741 C C . SER A 1 92 ? -1.677 12.893 -7.232 1.00 85.00 92 SER A C 1
ATOM 743 O O . SER A 1 92 ? -1.528 14.103 -7.059 1.00 85.00 92 SER A O 1
ATOM 745 N N . SER A 1 93 ? -2.198 12.386 -8.354 1.00 83.62 93 SER A N 1
ATOM 746 C CA . SER A 1 93 ? -2.591 13.210 -9.502 1.00 83.62 93 SER A CA 1
ATOM 747 C C . SER A 1 93 ? -3.682 14.227 -9.145 1.00 83.62 93 SER A C 1
ATOM 749 O O . SER A 1 93 ? -3.539 15.405 -9.473 1.00 83.62 93 SER A O 1
ATOM 751 N N . LEU A 1 94 ?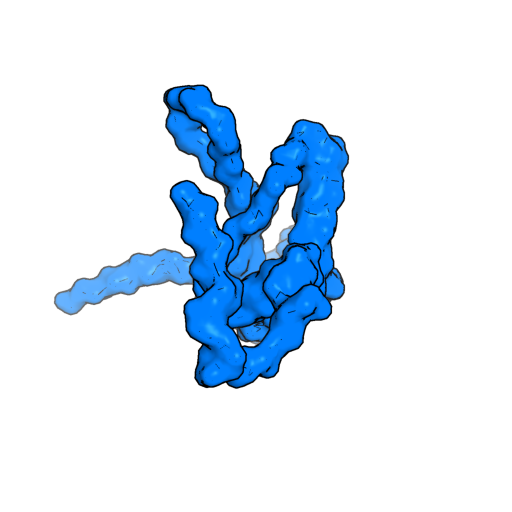 -4.709 13.820 -8.384 1.00 86.44 94 LEU A N 1
ATOM 752 C CA . LEU A 1 94 ? -5.756 14.728 -7.882 1.00 86.44 94 LEU A CA 1
ATOM 753 C C . LEU A 1 94 ? -5.190 15.871 -7.025 1.00 86.44 94 LEU A C 1
ATOM 755 O O . LEU A 1 94 ? -5.712 16.983 -7.036 1.00 86.44 94 LEU A O 1
ATOM 759 N N . LYS A 1 95 ? -4.091 15.612 -6.313 1.00 84.94 95 LYS A N 1
ATOM 760 C CA . LYS A 1 95 ? -3.379 16.584 -5.472 1.00 84.94 95 LYS A CA 1
ATOM 761 C C . LYS A 1 95 ? -2.274 17.339 -6.222 1.00 84.94 95 LYS A C 1
ATOM 763 O O . LYS A 1 95 ? -1.465 18.008 -5.590 1.00 84.94 95 LYS A O 1
ATOM 768 N N . LYS A 1 96 ? -2.239 17.248 -7.558 1.00 85.50 96 LYS A N 1
ATOM 769 C CA . LYS A 1 96 ? -1.240 17.883 -8.439 1.00 85.50 96 LYS A CA 1
ATOM 770 C C . LYS A 1 96 ? 0.202 17.401 -8.209 1.00 85.50 96 LYS A C 1
ATOM 772 O O . LYS A 1 96 ? 1.145 18.074 -8.614 1.00 85.50 96 LYS A O 1
ATOM 777 N N . PHE A 1 97 ? 0.385 16.214 -7.624 1.00 81.50 97 PHE A N 1
ATOM 778 C CA . PHE A 1 97 ? 1.679 15.535 -7.563 1.00 81.50 97 PHE A CA 1
ATOM 779 C C . PHE A 1 97 ? 1.829 14.579 -8.745 1.00 81.50 97 PHE A C 1
ATOM 781 O O . PHE A 1 97 ? 0.995 13.697 -8.963 1.00 81.50 97 PHE A O 1
ATOM 788 N N . ARG A 1 98 ? 2.927 14.718 -9.491 1.00 83.50 98 ARG A N 1
ATOM 789 C CA . ARG A 1 98 ? 3.274 13.804 -10.581 1.00 83.50 98 ARG A CA 1
ATOM 790 C C . ARG A 1 98 ? 4.219 12.720 -10.071 1.00 83.50 98 ARG A C 1
ATOM 792 O O . ARG A 1 98 ? 5.371 13.004 -9.759 1.00 83.50 98 ARG A O 1
ATOM 799 N N . ILE A 1 99 ? 3.744 11.479 -10.038 1.00 83.56 99 ILE A N 1
ATOM 800 C CA . ILE A 1 99 ? 4.596 10.306 -9.812 1.00 83.56 99 ILE A CA 1
ATOM 801 C C . ILE A 1 99 ? 5.231 9.917 -11.147 1.00 83.56 99 ILE A C 1
ATOM 803 O O . ILE A 1 99 ? 4.526 9.754 -12.141 1.00 83.56 99 ILE A O 1
ATOM 807 N N . VAL A 1 100 ? 6.557 9.781 -11.173 1.00 83.81 100 VAL A N 1
ATOM 808 C CA . VAL A 1 100 ? 7.297 9.362 -12.379 1.00 83.81 100 VAL A CA 1
ATOM 809 C C . VAL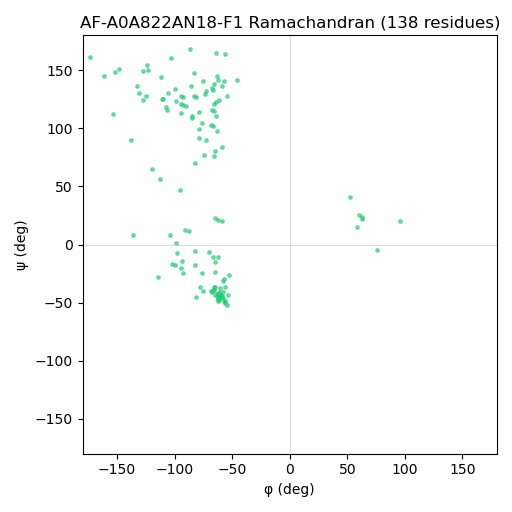 A 1 100 ? 7.726 7.896 -12.342 1.00 83.81 100 VAL A C 1
ATOM 811 O O . VAL A 1 100 ? 8.056 7.336 -13.380 1.00 83.81 100 VAL A O 1
ATOM 814 N N . GLY A 1 101 ? 7.716 7.270 -11.166 1.00 85.50 101 GLY A N 1
ATOM 815 C CA . GLY A 1 101 ? 8.107 5.879 -10.991 1.00 85.50 101 GLY A CA 1
ATOM 816 C C . GLY A 1 101 ? 7.842 5.387 -9.574 1.00 85.50 101 GLY A C 1
ATOM 817 O O . GLY A 1 101 ? 7.673 6.184 -8.650 1.00 85.50 101 GLY A O 1
ATOM 818 N N . PHE A 1 102 ? 7.806 4.067 -9.426 1.00 88.19 102 PHE A N 1
ATOM 819 C CA . PHE A 1 102 ? 7.748 3.382 -8.140 1.00 88.19 102 PHE A CA 1
ATOM 820 C C . PHE A 1 102 ? 9.067 2.648 -7.908 1.00 88.19 102 PHE A C 1
ATOM 822 O O . PHE A 1 102 ? 9.655 2.109 -8.843 1.00 88.19 102 PHE A O 1
ATOM 829 N N . SER A 1 103 ? 9.499 2.608 -6.653 1.00 88.50 103 SER A N 1
ATOM 830 C CA . SER A 1 103 ? 10.616 1.791 -6.191 1.00 88.50 103 SER A CA 1
ATOM 831 C C . SER A 1 103 ? 10.149 0.955 -5.004 1.00 88.50 103 SER A C 1
ATOM 833 O O . SER A 1 103 ? 9.243 1.360 -4.274 1.00 88.50 103 SER A O 1
ATOM 835 N N . THR A 1 104 ? 10.721 -0.229 -4.843 1.00 88.81 104 THR A N 1
ATOM 836 C CA . THR A 1 104 ? 10.345 -1.200 -3.812 1.00 88.81 104 THR A CA 1
ATOM 837 C C . THR A 1 104 ? 11.576 -1.984 -3.403 1.00 88.81 104 THR A C 1
ATOM 839 O O . THR A 1 104 ? 12.480 -2.194 -4.209 1.00 88.81 104 THR A O 1
ATOM 842 N N . ASP A 1 105 ? 11.577 -2.433 -2.153 1.00 79.56 105 ASP A N 1
ATOM 843 C CA . ASP A 1 105 ? 12.546 -3.403 -1.658 1.00 79.56 105 ASP A CA 1
ATOM 844 C C . ASP A 1 105 ? 12.376 -4.751 -2.388 1.00 79.56 105 ASP A C 1
ATOM 846 O O . ASP A 1 105 ? 11.355 -4.982 -3.047 1.00 79.56 105 ASP A O 1
ATOM 850 N N . GLY A 1 106 ? 13.362 -5.641 -2.289 1.00 81.56 106 GLY A N 1
ATOM 851 C CA . GLY A 1 106 ? 13.469 -6.917 -3.012 1.00 81.56 106 GLY A CA 1
ATOM 852 C C . GLY A 1 106 ? 12.399 -7.971 -2.691 1.00 81.56 106 GLY A C 1
ATOM 853 O O . GLY A 1 106 ? 12.626 -9.161 -2.904 1.00 81.56 106 GLY A O 1
ATOM 854 N N . ASP A 1 107 ? 11.233 -7.571 -2.183 1.00 86.94 107 ASP A N 1
ATOM 855 C CA . ASP A 1 107 ? 10.108 -8.454 -1.923 1.00 86.94 107 ASP A CA 1
ATOM 856 C C . ASP A 1 107 ? 9.608 -9.112 -3.228 1.00 86.94 107 ASP A C 1
ATOM 858 O O . ASP A 1 107 ? 9.209 -8.411 -4.169 1.00 86.94 107 ASP A O 1
ATOM 862 N N . PRO A 1 108 ? 9.547 -10.456 -3.304 1.00 88.94 108 PRO A N 1
ATOM 863 C CA . PRO A 1 108 ? 9.184 -11.159 -4.532 1.00 88.94 108 PRO A CA 1
ATOM 864 C C . PRO A 1 108 ? 7.822 -10.776 -5.118 1.00 88.94 108 PRO A C 1
ATOM 866 O O . PRO A 1 108 ? 7.640 -10.828 -6.336 1.00 88.94 108 PRO A O 1
ATOM 869 N N . ARG A 1 109 ? 6.848 -10.373 -4.291 1.00 89.56 109 ARG A N 1
ATOM 870 C CA . ARG A 1 109 ? 5.506 -10.006 -4.774 1.00 89.56 109 ARG A CA 1
ATOM 871 C C . ARG A 1 109 ? 5.506 -8.619 -5.382 1.00 89.56 109 ARG A C 1
ATOM 873 O O . ARG A 1 109 ? 4.848 -8.413 -6.399 1.00 89.56 109 ARG A O 1
ATOM 880 N N . HIS A 1 110 ? 6.283 -7.703 -4.815 1.00 89.69 110 HIS A N 1
ATOM 881 C CA . HIS A 1 110 ? 6.492 -6.390 -5.406 1.00 89.69 110 HIS A CA 1
ATOM 882 C C . HIS A 1 110 ? 7.307 -6.488 -6.699 1.00 89.69 110 HIS A C 1
ATOM 884 O O . HIS A 1 110 ? 6.929 -5.872 -7.692 1.00 89.69 110 HIS A O 1
ATOM 890 N N . MET A 1 111 ? 8.338 -7.339 -6.752 1.00 89.12 111 MET A N 1
ATOM 891 C CA . MET A 1 111 ? 9.054 -7.629 -8.002 1.00 89.12 111 MET A CA 1
ATOM 892 C C . MET A 1 111 ? 8.131 -8.247 -9.062 1.00 89.12 111 MET A C 1
ATOM 894 O O . MET A 1 111 ? 8.176 -7.868 -10.234 1.00 89.12 111 MET A O 1
ATOM 898 N N . ARG A 1 112 ? 7.237 -9.164 -8.665 1.00 89.06 112 ARG A N 1
ATOM 899 C CA . ARG A 1 112 ? 6.209 -9.722 -9.558 1.00 89.06 112 ARG A CA 1
ATOM 900 C C . ARG A 1 112 ? 5.233 -8.644 -10.039 1.00 89.06 112 ARG A C 1
ATOM 902 O O . ARG A 1 112 ? 4.912 -8.624 -11.223 1.00 89.06 112 ARG A O 1
ATOM 909 N N . ALA A 1 113 ? 4.791 -7.747 -9.160 1.00 89.50 113 ALA A N 1
ATOM 910 C CA . ALA A 1 113 ? 3.945 -6.610 -9.514 1.00 89.50 113 ALA A CA 1
ATOM 911 C C . ALA A 1 113 ? 4.648 -5.669 -10.505 1.00 89.50 113 ALA A C 1
ATOM 913 O O . ALA A 1 113 ? 4.068 -5.343 -11.540 1.00 89.50 113 ALA A O 1
ATOM 914 N N . MET A 1 114 ? 5.915 -5.312 -10.250 1.00 88.56 114 MET A N 1
ATOM 915 C CA . MET A 1 114 ? 6.743 -4.530 -11.174 1.00 88.56 114 MET A CA 1
ATOM 916 C C . MET A 1 114 ? 6.786 -5.194 -12.542 1.00 88.56 114 MET A C 1
ATOM 918 O O . MET A 1 114 ? 6.439 -4.557 -13.527 1.00 88.56 114 MET A O 1
ATOM 922 N N . ARG A 1 115 ? 7.127 -6.487 -12.596 1.00 85.31 115 ARG A N 1
ATOM 923 C CA . ARG A 1 115 ? 7.175 -7.279 -13.832 1.00 85.31 115 ARG A CA 1
ATOM 924 C C . ARG A 1 115 ? 5.869 -7.234 -14.625 1.00 85.31 115 ARG A C 1
ATOM 926 O O . ARG A 1 115 ? 5.912 -7.143 -15.850 1.00 85.31 115 ARG A O 1
ATOM 933 N N . LEU A 1 116 ? 4.728 -7.360 -13.948 1.00 85.38 116 LEU A N 1
ATOM 934 C CA . LEU A 1 116 ? 3.414 -7.342 -14.594 1.00 85.38 116 LEU A CA 1
ATOM 935 C C . LEU A 1 116 ? 3.089 -5.958 -15.171 1.00 85.38 116 LEU A C 1
ATOM 937 O O . LEU A 1 116 ? 2.572 -5.876 -16.280 1.00 85.38 116 LEU A O 1
ATOM 941 N N . VAL A 1 117 ? 3.420 -4.884 -14.449 1.00 82.69 117 VAL A N 1
ATOM 942 C CA . VAL A 1 117 ? 3.122 -3.499 -14.856 1.00 82.69 117 VAL A CA 1
ATOM 943 C C . VAL A 1 117 ? 4.047 -3.009 -15.966 1.00 82.69 117 VAL A C 1
ATOM 945 O O . VAL A 1 117 ? 3.598 -2.332 -16.886 1.00 82.69 117 VAL A O 1
ATOM 948 N N . THR A 1 118 ? 5.335 -3.342 -15.903 1.00 77.69 118 THR A N 1
ATOM 949 C CA . THR A 1 118 ? 6.330 -2.907 -16.894 1.00 77.69 118 THR A CA 1
ATOM 950 C C . THR A 1 118 ? 6.347 -3.777 -18.146 1.00 77.69 118 THR A C 1
ATOM 952 O O . THR A 1 118 ? 7.078 -3.470 -19.083 1.00 77.69 118 THR A O 1
ATOM 955 N N . VAL A 1 119 ? 5.579 -4.878 -18.172 1.00 67.44 119 VAL A N 1
ATOM 956 C CA . VAL A 1 119 ? 5.565 -5.860 -19.273 1.00 67.44 119 VAL A CA 1
ATOM 957 C C . VAL A 1 119 ? 6.965 -6.463 -19.516 1.00 67.44 119 VAL A C 1
ATOM 959 O O . VAL A 1 119 ? 7.191 -7.148 -20.509 1.00 67.44 119 VAL A O 1
ATOM 962 N N . PHE A 1 120 ? 7.901 -6.290 -18.572 1.00 51.59 120 PHE A N 1
ATOM 963 C CA . PHE A 1 120 ? 9.344 -6.546 -18.725 1.00 51.59 120 PHE A CA 1
ATOM 964 C C . PHE A 1 120 ? 9.693 -8.016 -19.022 1.00 51.59 120 PHE A C 1
ATOM 966 O O . PHE A 1 120 ? 10.806 -8.328 -19.421 1.00 51.59 120 PHE A O 1
ATOM 973 N N . PHE A 1 121 ? 8.719 -8.920 -18.887 1.00 42.75 121 PHE A N 1
ATOM 974 C CA . PHE A 1 121 ? 8.798 -10.314 -19.332 1.00 42.75 121 PHE A CA 1
ATOM 975 C C . PHE A 1 121 ? 7.528 -10.809 -20.053 1.00 42.75 121 PHE A C 1
ATOM 977 O O . PHE A 1 121 ? 7.393 -12.005 -20.298 1.00 42.75 121 PHE A O 1
ATOM 984 N N . ALA A 1 122 ? 6.548 -9.954 -20.363 1.00 46.59 122 ALA A N 1
ATOM 985 C CA . ALA A 1 122 ? 5.451 -10.393 -21.236 1.00 46.59 122 ALA A CA 1
ATOM 986 C C . ALA A 1 122 ? 5.911 -10.433 -22.704 1.00 46.59 122 ALA A C 1
ATOM 988 O O . ALA A 1 122 ? 5.394 -11.219 -23.489 1.00 46.59 122 ALA A O 1
ATOM 989 N N . THR A 1 123 ? 6.940 -9.653 -23.047 1.00 47.22 123 THR A N 1
ATOM 990 C CA . THR A 1 123 ? 7.676 -9.759 -24.316 1.00 47.22 123 THR A CA 1
ATOM 991 C C . THR A 1 123 ? 8.747 -10.857 -24.307 1.00 47.22 123 THR A C 1
ATOM 993 O O . THR A 1 123 ? 9.170 -11.296 -25.371 1.00 47.22 123 THR A O 1
ATOM 996 N N . LEU A 1 124 ? 9.167 -11.334 -23.129 1.00 48.09 124 LEU A N 1
ATOM 997 C CA . LEU A 1 124 ? 10.148 -12.410 -22.947 1.00 48.09 124 LEU A CA 1
ATOM 998 C C . LEU A 1 124 ? 9.673 -13.346 -21.820 1.00 48.09 124 LEU A C 1
ATOM 1000 O O . LEU A 1 124 ? 9.981 -13.087 -20.655 1.00 48.09 124 LEU A O 1
ATOM 1004 N N . PRO A 1 125 ? 8.897 -14.411 -22.109 1.00 45.97 125 PRO A N 1
ATOM 1005 C CA . PRO A 1 125 ? 8.472 -15.370 -21.086 1.00 45.97 125 PRO A CA 1
ATOM 1006 C C . PRO A 1 125 ? 9.687 -15.969 -20.358 1.00 45.97 125 PRO A C 1
ATOM 1008 O O . PRO A 1 125 ? 10.811 -15.852 -20.834 1.00 45.97 125 PRO A O 1
ATOM 1011 N N . ASN A 1 126 ? 9.484 -16.598 -19.191 1.00 47.50 126 ASN A N 1
ATOM 1012 C CA . ASN A 1 126 ? 10.555 -17.254 -18.420 1.00 47.50 126 ASN A CA 1
ATOM 1013 C C . ASN A 1 126 ? 11.240 -18.358 -19.251 1.00 47.50 126 ASN A C 1
ATOM 1015 O O . ASN A 1 126 ? 10.890 -19.533 -19.162 1.00 47.50 126 ASN A O 1
ATOM 1019 N N . ILE A 1 127 ? 12.209 -17.971 -20.071 1.00 54.25 127 ILE A N 1
ATOM 1020 C CA . ILE A 1 127 ? 13.046 -18.852 -20.869 1.00 54.25 127 ILE A CA 1
ATOM 1021 C C . ILE A 1 127 ? 14.200 -19.289 -19.965 1.00 54.25 127 ILE A C 1
ATOM 1023 O O . ILE A 1 127 ? 14.757 -18.486 -19.215 1.00 54.25 127 ILE A O 1
ATOM 1027 N N . LYS A 1 128 ? 14.549 -20.580 -19.999 1.00 49.00 128 LYS A N 1
ATOM 1028 C CA . LYS A 1 128 ? 15.682 -21.121 -19.234 1.00 49.00 128 LYS A CA 1
ATOM 1029 C C . LYS A 1 128 ? 16.943 -20.317 -19.574 1.00 49.00 128 LYS A C 1
ATOM 1031 O O . LYS A 1 128 ? 17.266 -20.201 -20.757 1.00 49.00 128 LYS A O 1
ATOM 1036 N N . SER A 1 129 ? 17.658 -19.811 -18.562 1.00 46.19 129 SER A N 1
ATOM 1037 C CA . SER A 1 129 ? 18.838 -18.930 -18.719 1.00 46.19 129 SER A CA 1
ATOM 1038 C C . SER A 1 129 ? 19.907 -19.492 -19.655 1.00 46.19 129 SER A C 1
ATOM 1040 O O . SER A 1 129 ? 20.632 -18.742 -20.294 1.00 46.19 129 SER A O 1
ATOM 1042 N N . ASN A 1 130 ? 19.965 -20.816 -19.788 1.00 53.81 130 ASN A N 1
ATOM 1043 C CA . ASN A 1 130 ? 20.917 -21.514 -20.647 1.00 53.81 130 ASN A CA 1
ATOM 1044 C C . ASN A 1 130 ? 20.643 -21.324 -22.151 1.00 53.81 130 ASN A C 1
ATOM 1046 O O . ASN A 1 130 ? 21.430 -21.796 -22.963 1.00 53.81 130 ASN A O 1
ATOM 1050 N N . SER A 1 131 ? 19.534 -20.6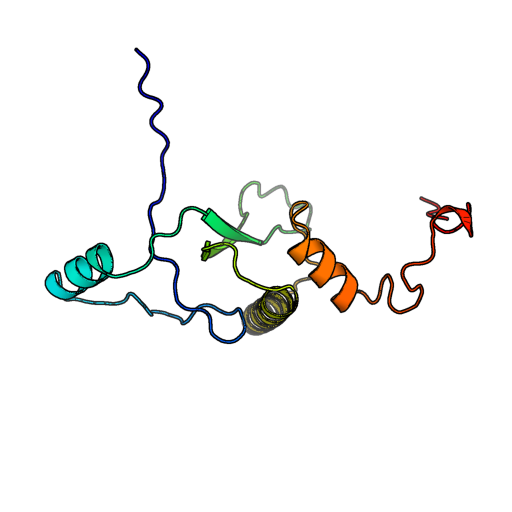80 -22.528 1.00 51.81 131 SER A N 1
ATOM 1051 C CA . SER A 1 131 ? 19.098 -20.589 -23.928 1.00 51.81 131 SER A CA 1
ATOM 1052 C C . SER A 1 131 ? 19.568 -19.312 -24.633 1.00 51.81 131 SER A C 1
ATOM 1054 O O . SER A 1 131 ? 19.618 -19.310 -25.854 1.00 51.81 131 SER A O 1
ATOM 1056 N N . TYR A 1 132 ? 19.943 -18.252 -23.902 1.00 48.25 132 TYR A N 1
ATOM 1057 C CA . TYR A 1 132 ? 20.554 -17.042 -24.471 1.00 48.25 132 TYR A CA 1
ATOM 1058 C C . TYR A 1 132 ? 21.439 -16.331 -23.434 1.00 48.25 132 TYR A C 1
ATOM 1060 O O . TYR A 1 132 ? 20.937 -15.722 -22.492 1.00 48.25 132 TYR A O 1
ATOM 1068 N N . THR A 1 133 ? 22.755 -16.319 -23.655 1.00 51.03 133 THR A N 1
ATOM 1069 C CA . THR A 1 133 ? 23.740 -15.515 -22.898 1.00 51.03 133 THR A CA 1
ATOM 1070 C C . THR A 1 133 ? 23.593 -14.001 -23.113 1.00 51.03 133 THR A C 1
ATOM 1072 O O . THR A 1 133 ? 24.171 -13.217 -22.369 1.00 51.03 133 THR A O 1
ATOM 1075 N N . ASN A 1 134 ? 22.777 -13.584 -24.088 1.00 49.12 134 ASN A N 1
ATOM 1076 C CA . ASN A 1 134 ? 22.629 -12.194 -24.533 1.00 49.12 134 ASN A CA 1
ATOM 1077 C C . ASN A 1 134 ? 21.343 -11.497 -24.040 1.00 49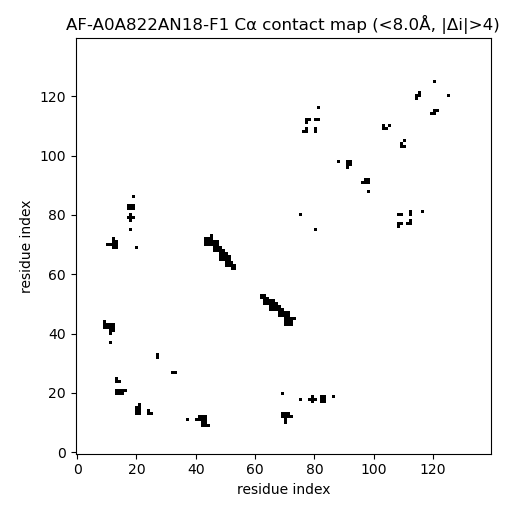.12 134 ASN A C 1
ATOM 1079 O O . ASN A 1 134 ? 21.044 -10.385 -24.471 1.00 49.12 134 ASN A O 1
ATOM 1083 N N . ALA A 1 135 ? 20.563 -12.116 -23.145 1.00 47.16 135 ALA A N 1
ATOM 1084 C CA . ALA A 1 135 ? 19.282 -11.559 -22.681 1.00 47.16 135 ALA A CA 1
ATOM 1085 C C . ALA A 1 135 ? 19.416 -10.242 -21.884 1.00 47.16 135 ALA A C 1
ATOM 1087 O O . ALA A 1 135 ? 18.438 -9.516 -21.723 1.00 47.16 135 ALA A O 1
ATOM 1088 N N . PHE A 1 136 ? 20.624 -9.906 -21.426 1.00 45.44 136 PHE A N 1
ATOM 1089 C CA . PHE A 1 136 ? 20.920 -8.670 -20.705 1.00 45.44 136 PHE A CA 1
ATOM 1090 C C . PHE A 1 136 ? 21.966 -7.835 -21.451 1.00 45.44 136 PHE A C 1
ATOM 1092 O O . PHE A 1 136 ? 23.064 -7.603 -20.956 1.00 45.44 136 PHE A O 1
ATOM 1099 N N . HIS A 1 137 ? 21.638 -7.345 -22.645 1.00 40.22 137 HIS A N 1
ATOM 1100 C CA . HIS A 1 137 ? 22.374 -6.219 -23.227 1.00 40.22 137 HIS A CA 1
ATOM 1101 C C . HIS A 1 137 ? 21.847 -4.895 -22.658 1.00 40.22 137 HIS A C 1
ATOM 1103 O O . HIS A 1 137 ? 21.209 -4.109 -23.353 1.00 40.22 137 HIS A O 1
ATOM 1109 N N . LEU A 1 138 ? 22.123 -4.637 -21.378 1.00 32.84 138 LEU A N 1
ATOM 1110 C CA . LEU A 1 138 ? 22.106 -3.274 -20.851 1.00 32.84 138 LEU A CA 1
ATOM 1111 C C . LEU A 1 138 ? 23.415 -2.608 -21.281 1.00 32.84 138 LEU A C 1
ATOM 1113 O O . LEU A 1 138 ? 24.461 -2.838 -20.680 1.00 32.84 138 LEU A O 1
ATOM 1117 N N . LYS A 1 139 ? 23.366 -1.805 -22.347 1.00 30.38 139 LYS A N 1
ATOM 1118 C CA . LYS A 1 139 ? 24.377 -0.762 -22.541 1.00 30.38 139 LYS A CA 1
ATOM 1119 C C . LYS A 1 139 ? 24.026 0.367 -21.575 1.00 30.38 139 LYS A C 1
ATOM 1121 O O . LYS A 1 139 ? 23.029 1.052 -21.794 1.00 30.38 139 LYS A O 1
ATOM 1126 N N . ILE A 1 140 ? 24.788 0.461 -20.487 1.00 33.38 140 ILE A N 1
ATOM 1127 C CA . ILE A 1 140 ? 24.888 1.682 -19.676 1.00 33.38 140 ILE A CA 1
ATOM 1128 C C . ILE A 1 140 ? 25.680 2.705 -20.488 1.00 33.38 140 ILE A C 1
ATOM 1130 O O . ILE A 1 140 ? 26.671 2.280 -21.129 1.00 33.38 140 ILE A O 1
#

pLDDT: mean 74.04, std 18.31, range [30.38, 93.5]

Secondary structure (DSSP, 8-state):
-----------B---EETTEEPTTTT--S-HHHHHHHHHHSPBPSEEEEEEE---S----TT--EEEEEEEE-S---HHHHHHHHHHHHHHHHHTT---------S-HHHHHHHHHHH-TTTSS----GGG-TTTT----